Protein AF-G4LUT8-F1 (afdb_monomer)

InterPro domains:
  IPR039250 CREBL2/REPTOR-BP [PTHR21051] (26-82)

Foldseek 3Di:
DDDDDDDDDDDDDPDDDPPVPPPPVVVVVVVVVVVVVVVVVVVVVVVVVVVVVVVVVVVVVVLVVLVVVQVVCVVVVHHDPVSCVVNVNDD

Sequence (91 aa):
MKRPISDNHIVFDNHLIVDTTAPTNSRSSESAKDCRKRKALRIQYLAESVRLRELTVIKMKRDIDKLLELCQYIDQGDVPVSLLEKCGISV

pLDDT: mean 82.17, std 20.18, range [42.56, 98.75]

Organism: Schistosoma mansoni (NCBI:txid6183)

Mean predicted aligned error: 15.53 Å

Secondary structure (DSSP, 8-state):
-------------------TTSHHHHHHHHHHHHHHHHHHHHHHHHHHHHHHHHHHHHHHHHHHHHHHHHHHHHHTT---HHHHHHTT---

Radius of gyration: 33.31 Å; Cα contacts (8 Å, |Δi|>4): 18; chains: 1; bounding box: 79×46×73 Å

Solvent-accessible surface area (backbone atoms only — not comparable to full-atom values): 5732 Å² total; per-residue (Å²): 141,86,88,85,86,83,89,77,84,84,78,88,76,85,71,91,72,88,66,88,85,68,65,64,62,61,55,53,50,49,53,51,49,49,52,51,51,51,52,51,52,52,52,52,51,52,52,53,55,49,51,55,49,52,53,49,52,54,51,51,49,55,54,49,54,52,50,54,53,50,48,57,37,46,77,71,75,41,81,62,62,73,57,35,53,73,72,69,46,84,127

Structure (mmCIF, N/CA/C/O backbone):
data_AF-G4LUT8-F1
#
_entry.id   AF-G4LUT8-F1
#
loop_
_atom_site.group_PDB
_atom_site.id
_atom_site.type_symbol
_atom_site.label_atom_id
_atom_site.label_alt_id
_atom_site.label_comp_id
_atom_site.label_asym_id
_atom_site.label_entity_id
_atom_site.label_seq_id
_atom_site.pdbx_PDB_ins_code
_atom_site.Cartn_x
_atom_site.Cartn_y
_atom_site.Cartn_z
_atom_site.occupancy
_atom_site.B_iso_or_equiv
_atom_site.auth_seq_id
_atom_site.auth_comp_id
_atom_site.auth_asym_id
_atom_site.auth_atom_id
_atom_site.pdbx_PDB_model_num
ATOM 1 N N . MET A 1 1 ? 48.777 39.232 -18.159 1.00 57.53 1 MET A N 1
ATOM 2 C CA . MET A 1 1 ? 48.281 40.244 -19.120 1.00 57.53 1 MET A CA 1
ATOM 3 C C . MET A 1 1 ? 47.262 39.576 -20.040 1.00 57.53 1 MET A C 1
ATOM 5 O O . MET A 1 1 ? 47.509 38.454 -20.457 1.00 57.53 1 MET A O 1
ATOM 9 N N . LYS A 1 2 ? 46.087 40.188 -20.247 1.00 47.94 2 LYS A N 1
ATOM 10 C CA . LYS A 1 2 ? 44.908 39.624 -20.939 1.00 47.94 2 LYS A CA 1
ATOM 11 C C . LYS A 1 2 ? 44.634 40.389 -22.251 1.00 47.94 2 L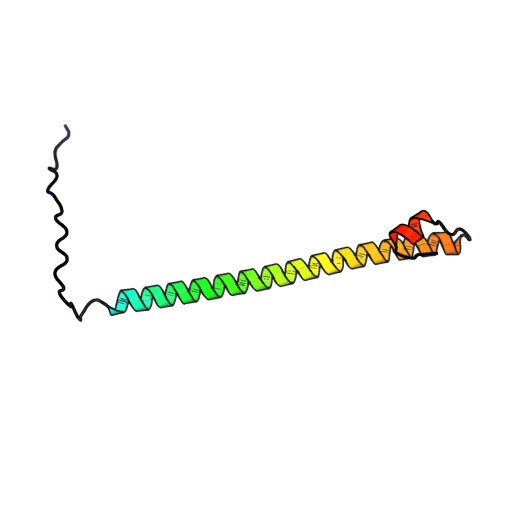YS A C 1
ATOM 13 O O . LYS A 1 2 ? 44.643 41.616 -22.196 1.00 47.94 2 LYS A O 1
ATOM 18 N N . ARG A 1 3 ? 44.196 39.632 -23.281 1.00 51.91 3 ARG A N 1
ATOM 19 C CA . ARG A 1 3 ? 43.343 39.959 -24.467 1.00 51.91 3 ARG A CA 1
ATOM 20 C C . ARG A 1 3 ? 44.019 40.440 -25.771 1.00 51.91 3 ARG A C 1
ATOM 22 O O . ARG A 1 3 ? 45.105 40.996 -25.665 1.00 51.91 3 ARG A O 1
ATOM 29 N N . PRO A 1 4 ? 43.369 40.296 -26.962 1.00 48.78 4 PRO A N 1
ATOM 30 C CA . PRO A 1 4 ? 41.965 39.884 -27.231 1.00 48.78 4 PRO A CA 1
ATOM 31 C C . PRO A 1 4 ? 41.755 38.804 -28.331 1.00 48.78 4 PRO A C 1
ATOM 33 O O . PRO A 1 4 ? 42.583 38.637 -29.216 1.00 48.78 4 PRO A O 1
ATOM 36 N N . ILE A 1 5 ? 40.604 38.114 -28.310 1.00 52.19 5 ILE A N 1
ATOM 37 C CA . ILE A 1 5 ? 40.052 37.385 -29.472 1.00 52.19 5 ILE A CA 1
ATOM 38 C C . ILE A 1 5 ? 38.947 38.277 -30.046 1.00 52.19 5 ILE A C 1
ATOM 40 O O . ILE A 1 5 ? 38.043 38.667 -29.311 1.00 52.19 5 ILE A O 1
ATOM 44 N N . SER A 1 6 ? 39.089 38.661 -31.313 1.00 58.75 6 SER A N 1
ATOM 45 C CA . SER A 1 6 ? 38.164 39.503 -32.072 1.00 58.75 6 SER A CA 1
ATOM 46 C C . SER A 1 6 ? 36.941 38.715 -32.544 1.00 58.75 6 SER A C 1
ATOM 48 O O . SER A 1 6 ? 37.087 37.637 -33.121 1.00 58.75 6 SER A O 1
ATOM 50 N N . ASP A 1 7 ? 35.761 39.294 -32.334 1.00 45.25 7 ASP A N 1
ATOM 51 C CA . ASP A 1 7 ? 34.469 38.824 -32.829 1.00 45.25 7 ASP A CA 1
ATOM 52 C C . ASP A 1 7 ? 34.391 38.934 -34.361 1.00 45.25 7 ASP A C 1
ATOM 54 O O . ASP A 1 7 ? 34.318 40.035 -34.905 1.00 45.25 7 ASP A O 1
ATOM 58 N N . ASN A 1 8 ? 34.366 37.796 -35.062 1.00 55.97 8 ASN A N 1
ATOM 59 C CA . ASN A 1 8 ? 33.977 37.736 -36.470 1.00 55.97 8 ASN A CA 1
ATOM 60 C C . ASN A 1 8 ? 32.564 37.150 -36.586 1.00 55.97 8 ASN A C 1
ATOM 62 O O . ASN A 1 8 ? 32.325 35.969 -36.342 1.00 55.97 8 ASN A O 1
ATOM 66 N N . HIS A 1 9 ? 31.652 38.050 -36.947 1.00 49.25 9 HIS A N 1
ATOM 67 C CA . HIS A 1 9 ? 30.302 37.883 -37.481 1.00 49.25 9 HIS A CA 1
ATOM 68 C C . HIS A 1 9 ? 30.010 36.498 -38.105 1.00 49.25 9 HIS A C 1
ATOM 70 O O . HIS A 1 9 ? 30.550 36.160 -39.158 1.00 49.25 9 HIS A O 1
ATOM 76 N N . ILE A 1 10 ? 29.088 35.728 -37.514 1.00 48.31 10 ILE A N 1
ATOM 77 C CA . ILE A 1 10 ? 28.477 34.565 -38.177 1.00 48.31 10 ILE A CA 1
ATOM 78 C C . ILE A 1 10 ? 27.263 35.063 -38.966 1.00 48.31 10 ILE A C 1
ATOM 80 O O . ILE A 1 10 ? 26.205 35.342 -38.402 1.00 48.31 10 ILE A O 1
ATOM 84 N N . VAL A 1 11 ? 27.438 35.194 -40.279 1.00 48.03 11 VAL A N 1
ATOM 85 C CA . VAL A 1 11 ? 26.348 35.318 -41.252 1.00 48.03 11 VAL A CA 1
ATOM 86 C C . VAL A 1 11 ? 25.804 33.907 -41.500 1.00 48.03 11 VAL A C 1
ATOM 88 O O . VAL A 1 11 ? 26.521 33.047 -42.004 1.00 48.03 11 VAL A O 1
ATOM 91 N N . PHE A 1 12 ? 24.559 33.648 -41.096 1.00 44.62 12 PHE A N 1
ATOM 92 C CA . PHE A 1 12 ? 23.847 32.407 -41.408 1.00 44.62 12 PHE A CA 1
ATOM 93 C C . PHE A 1 12 ? 23.222 32.515 -42.805 1.00 44.62 12 PHE A C 1
ATOM 95 O O . PHE A 1 12 ? 22.078 32.939 -42.935 1.00 44.62 12 PHE A O 1
ATOM 102 N N . ASP A 1 13 ? 23.956 32.086 -43.830 1.00 43.47 13 ASP A N 1
ATOM 103 C CA . ASP A 1 13 ? 23.377 31.685 -45.115 1.00 43.47 13 ASP A CA 1
ATOM 104 C C . ASP A 1 13 ? 23.408 30.154 -45.200 1.00 43.47 13 ASP A C 1
ATOM 106 O O . ASP A 1 13 ? 24.379 29.541 -45.643 1.00 43.47 13 ASP A O 1
ATOM 110 N N . ASN A 1 14 ? 22.331 29.513 -44.737 1.00 54.56 14 ASN A N 1
ATOM 111 C CA . ASN A 1 14 ? 22.096 28.086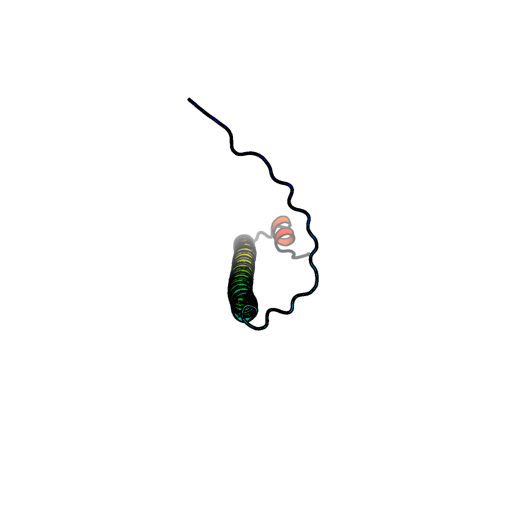 -44.965 1.00 54.56 14 ASN A CA 1
ATOM 112 C C . ASN A 1 14 ? 21.589 27.895 -46.401 1.00 54.56 14 ASN A C 1
ATOM 114 O O . ASN A 1 14 ? 20.397 27.704 -46.650 1.00 54.56 14 ASN A O 1
ATOM 118 N N . HIS A 1 15 ? 22.517 27.949 -47.354 1.00 51.91 15 HIS A N 1
ATOM 119 C CA . HIS A 1 15 ? 22.311 27.374 -48.673 1.00 51.91 15 HIS A CA 1
ATOM 120 C C . HIS A 1 15 ? 22.283 25.846 -48.545 1.00 51.91 15 HIS A C 1
ATOM 122 O O . HIS A 1 15 ? 23.174 25.240 -47.953 1.00 51.91 15 HIS A O 1
ATOM 128 N N . LEU A 1 16 ? 21.217 25.239 -49.069 1.00 44.69 16 LEU A N 1
ATOM 129 C CA . LEU A 1 16 ? 20.983 23.801 -49.115 1.00 44.69 16 LEU A CA 1
ATOM 130 C C . LEU A 1 16 ? 22.179 23.059 -49.735 1.00 44.69 16 LEU A C 1
ATOM 132 O O . LEU A 1 16 ? 22.279 22.949 -50.955 1.00 44.69 16 LEU A O 1
ATOM 136 N N . ILE A 1 17 ? 23.044 22.490 -48.898 1.00 47.16 17 ILE A N 1
ATOM 137 C CA . ILE A 1 17 ? 23.990 21.447 -49.297 1.00 47.16 17 ILE A CA 1
ATOM 138 C C . ILE A 1 17 ? 23.543 20.161 -48.606 1.00 47.16 17 ILE A C 1
ATOM 140 O O . ILE A 1 17 ? 23.656 19.982 -47.394 1.00 47.16 17 ILE A O 1
ATOM 144 N N . VAL A 1 18 ? 22.943 19.286 -49.410 1.00 44.88 18 VAL A N 1
ATOM 145 C CA . VAL A 1 18 ? 22.573 17.913 -49.065 1.00 44.88 18 VAL A CA 1
ATOM 146 C C . VAL A 1 18 ? 23.863 17.098 -48.914 1.00 44.88 18 VAL A C 1
ATOM 148 O O . VAL A 1 18 ? 24.311 16.427 -49.840 1.00 44.88 18 VAL A O 1
ATOM 151 N N . ASP A 1 19 ? 24.477 17.157 -47.732 1.00 42.56 1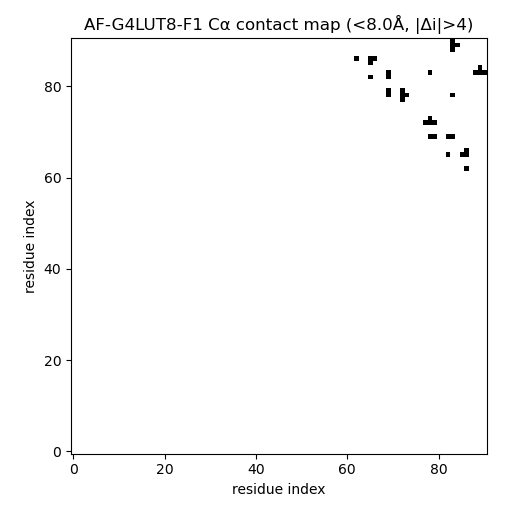9 ASP A N 1
ATOM 152 C CA . ASP A 1 19 ? 25.569 16.254 -47.360 1.00 42.56 19 ASP A CA 1
ATOM 153 C C . ASP A 1 19 ? 24.994 14.896 -46.945 1.00 42.56 19 ASP A C 1
ATOM 155 O O . ASP A 1 19 ? 24.523 14.664 -45.828 1.00 42.56 19 ASP A O 1
ATOM 159 N N . THR A 1 20 ? 25.028 13.965 -47.894 1.00 51.56 20 THR A N 1
ATOM 160 C CA . THR A 1 20 ? 24.460 12.612 -47.793 1.00 51.56 20 THR A CA 1
ATOM 161 C C . THR A 1 20 ? 25.271 11.679 -46.864 1.00 51.56 20 THR A C 1
ATOM 163 O O . THR A 1 20 ? 24.945 10.506 -46.720 1.00 51.56 20 THR A O 1
ATOM 166 N N . THR A 1 21 ? 26.292 12.165 -46.150 1.00 52.22 21 THR A N 1
ATOM 167 C CA . THR A 1 21 ? 27.216 11.321 -45.358 1.00 52.22 21 THR A CA 1
ATOM 168 C C . THR A 1 21 ? 27.181 11.541 -43.837 1.00 52.22 21 THR A C 1
ATOM 170 O O . THR A 1 21 ? 27.812 10.780 -43.107 1.00 52.22 21 THR A O 1
ATOM 173 N N . ALA A 1 22 ? 26.376 12.483 -43.323 1.00 51.19 22 ALA A N 1
ATOM 174 C CA . ALA A 1 22 ? 26.187 12.737 -41.883 1.00 51.19 22 ALA A CA 1
ATOM 175 C C . ALA A 1 22 ? 24.760 12.555 -41.262 1.00 51.19 22 ALA A C 1
ATOM 177 O O . ALA A 1 22 ? 24.619 12.795 -40.058 1.00 51.19 22 ALA A O 1
ATOM 178 N N . PRO A 1 23 ? 23.683 12.102 -41.953 1.00 55.12 23 PRO A N 1
ATOM 179 C CA . PRO A 1 23 ? 22.323 12.112 -41.381 1.00 55.12 23 PRO A CA 1
ATOM 180 C C . PRO A 1 23 ? 21.952 10.873 -40.537 1.00 55.12 23 PRO A C 1
ATOM 182 O O . PRO A 1 23 ? 20.859 10.807 -39.970 1.00 55.12 23 PRO A O 1
ATOM 185 N N . THR A 1 24 ? 22.818 9.862 -40.449 1.00 58.47 24 THR A N 1
ATOM 186 C CA . THR A 1 24 ? 22.495 8.585 -39.781 1.00 58.47 24 THR A CA 1
ATOM 187 C C . THR A 1 24 ? 22.632 8.661 -38.260 1.00 58.47 24 THR A C 1
ATOM 189 O O . THR A 1 24 ? 21.832 8.057 -37.535 1.00 58.47 24 THR A O 1
ATOM 192 N N . ASN A 1 25 ? 23.600 9.441 -37.765 1.00 65.38 25 ASN A N 1
ATOM 193 C CA . ASN A 1 25 ? 23.867 9.557 -36.332 1.00 65.38 25 ASN A CA 1
ATOM 194 C C . ASN A 1 25 ? 22.757 10.343 -35.611 1.00 65.38 25 ASN A C 1
ATOM 196 O O . ASN A 1 25 ? 22.309 9.940 -34.540 1.00 65.38 25 ASN A O 1
ATOM 200 N N . SER A 1 26 ? 22.226 11.411 -36.220 1.00 76.69 26 SER A N 1
ATOM 201 C CA . SER A 1 26 ? 21.140 12.206 -35.625 1.00 76.69 26 SER A CA 1
ATOM 202 C C . SER A 1 26 ? 19.837 11.409 -35.493 1.00 76.69 26 SER A C 1
ATOM 204 O O . SER A 1 26 ? 19.237 11.402 -34.419 1.00 76.69 26 SER A O 1
ATOM 206 N N . ARG A 1 27 ? 19.435 10.662 -36.533 1.00 77.12 27 ARG A N 1
ATOM 207 C CA . ARG A 1 27 ? 18.237 9.801 -36.497 1.00 77.12 27 ARG A CA 1
ATOM 208 C C . ARG A 1 27 ? 18.371 8.641 -35.509 1.00 77.12 27 ARG A C 1
ATOM 210 O O . ARG A 1 27 ? 17.426 8.358 -34.773 1.00 77.12 27 ARG A O 1
ATOM 217 N N . SER A 1 28 ? 19.536 7.992 -35.462 1.00 82.56 28 SER A N 1
ATOM 218 C CA . SER A 1 28 ? 19.806 6.906 -34.507 1.00 82.56 28 SER A CA 1
ATOM 219 C C . SER A 1 28 ? 19.816 7.418 -33.065 1.00 82.56 28 SER A C 1
ATOM 221 O O . SER A 1 28 ? 19.206 6.808 -32.186 1.00 82.56 28 SER A O 1
ATOM 223 N N . SER A 1 29 ? 20.441 8.575 -32.831 1.00 89.00 29 SER A N 1
ATOM 224 C CA . SER A 1 29 ? 20.448 9.257 -31.534 1.00 89.00 29 SER A CA 1
ATOM 225 C C . SER A 1 29 ? 19.033 9.617 -31.081 1.00 89.00 29 SER A C 1
ATOM 227 O O . SER A 1 29 ? 18.651 9.303 -29.952 1.00 89.00 29 SER A O 1
ATOM 229 N N . GLU A 1 30 ? 18.217 10.195 -31.964 1.00 91.00 30 GLU A N 1
ATOM 230 C CA . GLU A 1 30 ? 16.843 10.572 -31.626 1.00 91.00 30 GLU A CA 1
ATOM 231 C C . GLU A 1 30 ? 15.963 9.345 -31.351 1.00 91.00 30 GLU A C 1
ATOM 233 O O . GLU A 1 30 ? 15.248 9.311 -30.352 1.00 91.00 30 GLU A O 1
ATOM 238 N N . SER A 1 31 ? 16.114 8.277 -32.140 1.00 93.06 31 SER A N 1
ATOM 239 C CA . SER A 1 31 ? 15.436 6.993 -31.898 1.00 93.06 31 SER A CA 1
ATOM 240 C C . SER A 1 31 ? 15.828 6.380 -30.546 1.00 93.06 31 SER A C 1
ATOM 242 O O . SER A 1 31 ? 14.983 5.838 -29.826 1.00 93.06 31 SER A O 1
ATOM 244 N N . ALA A 1 32 ? 17.103 6.492 -30.156 1.00 93.88 32 ALA A N 1
ATOM 245 C CA . ALA A 1 32 ? 17.583 6.032 -28.857 1.00 93.88 32 ALA A CA 1
ATOM 246 C C . ALA A 1 32 ? 17.023 6.874 -27.697 1.00 93.88 32 ALA A C 1
ATOM 248 O O . ALA A 1 32 ? 16.622 6.310 -26.673 1.00 93.88 32 ALA A O 1
ATOM 249 N N . LYS A 1 33 ? 16.955 8.205 -27.840 1.00 95.81 33 LYS A N 1
ATOM 250 C CA . LYS A 1 33 ? 16.320 9.092 -26.847 1.00 95.81 33 LYS A CA 1
ATOM 251 C C . LYS A 1 33 ? 14.835 8.787 -26.692 1.00 95.81 33 LYS A C 1
ATOM 253 O O . LYS A 1 33 ? 14.356 8.650 -25.569 1.00 95.81 33 LYS A O 1
ATOM 258 N N . ASP A 1 34 ? 14.128 8.633 -27.801 1.00 96.25 34 ASP A N 1
ATOM 259 C CA . ASP A 1 34 ? 12.703 8.320 -27.839 1.00 96.25 34 ASP A CA 1
ATOM 260 C C . ASP A 1 34 ? 12.406 6.946 -27.203 1.00 96.25 34 ASP A C 1
ATOM 262 O O . ASP A 1 34 ? 11.509 6.814 -26.367 1.00 96.25 34 ASP A O 1
ATOM 266 N N . CYS A 1 35 ? 13.253 5.941 -27.457 1.00 97.00 35 CYS A N 1
ATOM 267 C CA . CYS A 1 35 ? 13.210 4.657 -26.749 1.00 97.00 35 CYS A CA 1
ATOM 268 C C . CYS A 1 35 ? 13.350 4.821 -25.223 1.00 97.00 35 CYS A C 1
ATOM 270 O O . CYS A 1 35 ? 12.544 4.282 -24.455 1.00 97.00 35 CYS A O 1
ATOM 272 N N . ARG A 1 36 ? 14.329 5.612 -24.764 1.00 97.56 36 ARG A N 1
ATOM 273 C CA . ARG A 1 36 ? 14.526 5.899 -23.331 1.00 97.56 36 ARG A CA 1
ATOM 274 C C . ARG A 1 36 ? 13.331 6.644 -22.734 1.00 97.56 36 ARG A C 1
ATOM 276 O O . ARG A 1 36 ? 12.869 6.268 -21.658 1.00 97.56 36 ARG A O 1
ATOM 283 N N . LYS A 1 37 ? 12.797 7.644 -23.442 1.00 97.69 37 LYS A N 1
ATOM 284 C CA . LYS A 1 37 ? 11.618 8.420 -23.032 1.00 97.69 37 LYS A CA 1
ATOM 285 C C . LYS A 1 37 ? 10.392 7.522 -22.871 1.00 97.69 37 LYS A C 1
ATOM 287 O O . LYS A 1 37 ? 9.729 7.588 -21.839 1.00 97.69 37 LYS A O 1
ATOM 292 N N . ARG A 1 38 ? 10.136 6.619 -23.825 1.00 98.00 38 ARG A N 1
ATOM 293 C CA . ARG A 1 38 ? 9.066 5.612 -23.715 1.00 98.00 38 ARG A CA 1
ATOM 294 C C . ARG A 1 38 ? 9.241 4.704 -22.504 1.00 98.00 38 ARG A C 1
ATOM 296 O O . ARG A 1 38 ? 8.278 4.463 -21.780 1.00 98.00 38 ARG A O 1
ATOM 303 N N . LYS A 1 39 ? 10.461 4.210 -22.264 1.00 98.25 39 LYS A N 1
ATOM 304 C CA . LYS A 1 39 ? 10.753 3.370 -21.093 1.00 98.25 39 LYS A CA 1
ATOM 305 C C . LYS A 1 39 ? 10.482 4.126 -19.788 1.00 98.25 39 LYS A C 1
ATOM 307 O O . LYS A 1 39 ? 9.850 3.563 -18.899 1.00 98.25 39 LYS A O 1
ATOM 312 N N . ALA A 1 40 ? 10.904 5.388 -19.694 1.00 98.12 40 ALA A N 1
ATOM 313 C CA . ALA A 1 40 ? 10.658 6.234 -18.528 1.00 98.12 40 ALA A CA 1
ATOM 314 C C . ALA A 1 40 ? 9.156 6.472 -18.295 1.00 98.12 40 ALA A C 1
ATOM 316 O O . ALA A 1 40 ? 8.673 6.233 -17.191 1.00 98.12 40 ALA A O 1
ATOM 317 N N . LEU A 1 41 ? 8.404 6.835 -19.341 1.00 98.25 41 LEU A N 1
ATOM 318 C CA . LEU A 1 41 ? 6.949 7.019 -19.261 1.00 98.25 41 LEU A CA 1
ATOM 319 C C . LEU A 1 41 ? 6.227 5.738 -18.827 1.00 98.25 41 LEU A C 1
ATOM 321 O O . LEU A 1 41 ? 5.330 5.785 -17.989 1.00 98.25 41 LEU A O 1
ATOM 325 N N . ARG A 1 42 ? 6.645 4.576 -19.345 1.00 98.50 42 ARG A N 1
ATOM 326 C CA . ARG A 1 42 ? 6.080 3.282 -18.941 1.00 98.50 42 ARG A CA 1
ATOM 327 C C . ARG A 1 42 ? 6.321 2.995 -17.461 1.00 98.50 42 ARG A C 1
ATOM 329 O O . ARG A 1 42 ? 5.406 2.546 -16.778 1.00 98.50 42 ARG A O 1
ATOM 336 N N . ILE A 1 43 ? 7.535 3.242 -16.970 1.00 98.50 43 ILE A N 1
ATOM 337 C CA . ILE A 1 43 ? 7.873 3.063 -15.551 1.00 98.50 43 ILE A CA 1
ATOM 338 C C . ILE A 1 43 ? 7.040 4.014 -14.685 1.00 98.50 43 ILE A C 1
ATOM 340 O O . ILE A 1 43 ? 6.458 3.570 -13.701 1.00 98.50 43 ILE A O 1
ATOM 344 N N . GLN A 1 44 ? 6.922 5.284 -15.081 1.00 98.50 44 GLN A N 1
ATOM 345 C CA . GLN A 1 44 ? 6.117 6.278 -14.370 1.00 98.50 44 GLN A CA 1
ATOM 346 C C . GLN A 1 44 ? 4.639 5.870 -14.290 1.00 98.50 44 GLN A C 1
ATOM 348 O O . GLN A 1 44 ? 4.048 5.930 -13.216 1.00 98.50 44 GLN A O 1
ATOM 353 N N . TYR A 1 45 ? 4.055 5.405 -15.397 1.00 98.62 45 TYR A N 1
ATOM 354 C CA . TYR A 1 45 ? 2.674 4.921 -15.423 1.00 98.62 45 TYR A CA 1
ATOM 355 C C . TYR A 1 45 ? 2.462 3.723 -14.489 1.00 98.62 45 TYR A C 1
ATOM 357 O O . TYR A 1 45 ? 1.488 3.684 -13.739 1.00 98.62 45 TYR A O 1
ATOM 365 N N . LEU A 1 46 ? 3.380 2.750 -14.506 1.00 98.62 46 LEU A N 1
ATOM 366 C CA . LEU A 1 46 ? 3.303 1.592 -13.614 1.00 98.62 46 LEU A CA 1
ATOM 367 C C . LEU A 1 46 ? 3.422 2.005 -12.143 1.00 98.62 46 LEU A C 1
ATOM 369 O O . LEU A 1 46 ? 2.641 1.523 -11.326 1.00 98.62 46 LEU A O 1
ATOM 373 N N . ALA A 1 47 ? 4.337 2.921 -11.817 1.00 98.50 47 ALA A N 1
ATOM 374 C CA . ALA A 1 47 ? 4.497 3.447 -10.463 1.00 98.50 47 ALA A CA 1
ATOM 375 C C . ALA A 1 47 ? 3.223 4.154 -9.975 1.00 98.50 47 ALA A C 1
ATOM 377 O O . ALA A 1 47 ? 2.745 3.872 -8.878 1.00 98.50 47 ALA A O 1
ATOM 378 N N . GLU A 1 48 ? 2.620 5.000 -10.812 1.00 98.56 48 GLU A N 1
ATOM 379 C CA . GLU A 1 48 ? 1.358 5.670 -10.486 1.00 98.56 48 GLU A CA 1
ATOM 380 C C . GLU A 1 48 ? 0.209 4.667 -10.310 1.00 98.56 48 GLU A C 1
ATOM 382 O O . GLU A 1 48 ? -0.580 4.760 -9.372 1.00 98.56 48 GLU A O 1
ATOM 387 N N . SER A 1 49 ? 0.148 3.647 -11.168 1.00 98.44 49 SER A N 1
ATOM 388 C CA . SER A 1 49 ? -0.849 2.582 -11.075 1.00 98.44 49 SER A CA 1
ATOM 389 C C . SER A 1 49 ? -0.723 1.776 -9.774 1.00 98.44 49 SER A C 1
ATOM 391 O O . SER A 1 49 ? -1.736 1.407 -9.180 1.00 98.44 49 SER A O 1
ATOM 393 N N . VAL A 1 50 ? 0.500 1.494 -9.314 1.00 98.69 50 VAL A N 1
ATOM 394 C CA . VAL A 1 50 ? 0.745 0.844 -8.015 1.00 98.69 50 VAL A CA 1
ATOM 395 C C . VAL A 1 50 ? 0.321 1.767 -6.872 1.00 98.69 50 VAL A C 1
ATOM 397 O O . VAL A 1 50 ? -0.492 1.358 -6.045 1.00 98.69 50 VAL A O 1
ATOM 400 N N .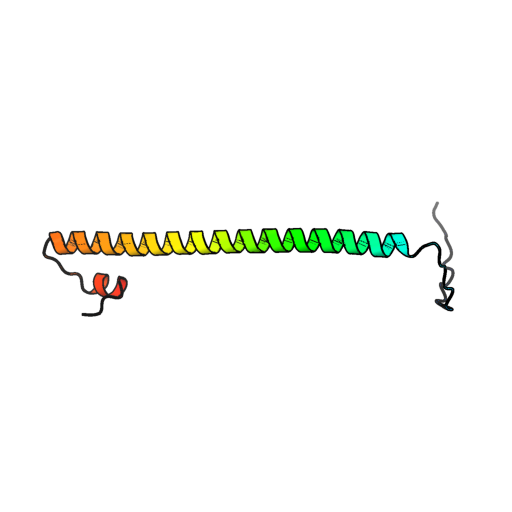 ARG A 1 51 ? 0.750 3.034 -6.893 1.00 98.56 51 ARG A N 1
ATOM 401 C CA . ARG A 1 51 ? 0.400 4.046 -5.884 1.00 98.56 51 ARG A CA 1
ATOM 402 C C . ARG A 1 51 ? -1.114 4.194 -5.699 1.00 98.56 51 ARG A C 1
ATOM 404 O O . ARG A 1 51 ? -1.608 4.238 -4.575 1.00 98.56 51 ARG A O 1
ATOM 411 N N . LEU A 1 52 ? -1.877 4.250 -6.794 1.00 98.69 52 LEU A N 1
ATOM 412 C CA . LEU A 1 52 ? -3.342 4.354 -6.742 1.00 98.69 52 LEU A CA 1
ATOM 413 C C . LEU A 1 52 ? -3.997 3.114 -6.120 1.00 98.69 52 LEU A C 1
ATOM 415 O O . LEU A 1 52 ? -4.959 3.243 -5.356 1.00 98.69 52 LEU A O 1
ATOM 419 N N . ARG A 1 53 ? -3.472 1.915 -6.404 1.00 98.69 53 ARG A N 1
ATOM 420 C CA . ARG A 1 53 ? -3.952 0.677 -5.769 1.00 98.69 53 ARG A CA 1
ATOM 421 C C . ARG A 1 53 ? -3.660 0.675 -4.274 1.00 98.69 53 ARG A C 1
ATOM 423 O O . ARG A 1 53 ? -4.560 0.377 -3.498 1.00 98.69 53 ARG A O 1
ATOM 430 N N . GLU A 1 54 ? -2.456 1.062 -3.866 1.00 98.75 54 GLU A N 1
ATOM 431 C CA . GLU A 1 54 ? -2.081 1.162 -2.450 1.00 98.75 54 GLU A CA 1
ATOM 432 C C . GLU A 1 54 ? -2.990 2.136 -1.692 1.00 98.75 54 GLU A C 1
ATOM 434 O O . GLU A 1 54 ? -3.524 1.794 -0.637 1.00 98.75 54 GLU A O 1
ATOM 439 N N . LEU A 1 55 ? -3.256 3.317 -2.260 1.00 98.62 55 LEU A N 1
ATOM 440 C CA . LEU A 1 55 ? -4.201 4.274 -1.676 1.00 98.62 55 LEU A CA 1
ATOM 441 C C . LEU A 1 55 ? -5.621 3.708 -1.561 1.00 98.62 55 LEU A C 1
ATOM 443 O O . LEU A 1 55 ? -6.295 3.947 -0.557 1.00 98.62 55 LEU A O 1
ATOM 447 N N . THR A 1 56 ? -6.063 2.946 -2.562 1.00 98.50 56 THR A N 1
ATOM 448 C CA . THR A 1 56 ? -7.371 2.277 -2.542 1.00 98.50 56 THR A CA 1
ATOM 449 C C . THR A 1 56 ? -7.434 1.246 -1.416 1.00 98.50 56 THR A C 1
ATOM 451 O O . THR A 1 56 ? -8.385 1.260 -0.638 1.00 98.50 56 THR A O 1
ATOM 454 N N . VAL A 1 57 ? -6.398 0.417 -1.259 1.00 98.56 57 VAL A N 1
ATOM 455 C CA . VAL A 1 57 ? -6.297 -0.568 -0.169 1.00 98.56 57 VAL A CA 1
ATOM 456 C C . VAL A 1 57 ? -6.311 0.120 1.195 1.00 98.56 57 VAL A C 1
ATOM 458 O O . VAL A 1 57 ? -7.052 -0.297 2.083 1.00 98.56 57 VAL A O 1
ATOM 461 N N . ILE A 1 58 ? -5.555 1.208 1.362 1.00 98.50 58 ILE A N 1
ATOM 462 C CA . ILE A 1 58 ? -5.541 1.986 2.609 1.00 98.50 58 ILE A CA 1
ATOM 463 C C . ILE A 1 58 ? -6.932 2.555 2.913 1.00 98.50 58 ILE A C 1
ATOM 465 O O . ILE A 1 58 ? -7.381 2.492 4.058 1.00 98.50 58 ILE A O 1
ATOM 469 N N . LYS A 1 59 ? -7.636 3.096 1.909 1.00 97.62 59 LYS A N 1
ATOM 470 C CA . LYS A 1 59 ? -9.012 3.585 2.077 1.00 97.62 59 LYS A CA 1
ATOM 471 C C . LYS A 1 59 ? -9.947 2.455 2.508 1.00 97.62 59 LYS A C 1
ATOM 473 O O . LYS A 1 59 ? -10.653 2.615 3.496 1.00 97.62 59 LYS A O 1
ATOM 478 N N . MET A 1 60 ? -9.914 1.320 1.810 1.00 97.81 60 MET A N 1
ATOM 479 C CA . MET A 1 60 ? -10.745 0.158 2.136 1.00 97.81 60 MET A CA 1
ATOM 480 C C . MET A 1 60 ? -10.473 -0.350 3.550 1.00 97.81 60 MET A C 1
ATOM 482 O O . MET A 1 60 ? -11.414 -0.633 4.281 1.00 97.81 60 MET A O 1
ATOM 486 N N . LYS A 1 61 ? -9.203 -0.404 3.968 1.00 98.19 61 LYS A N 1
ATOM 487 C CA . LYS A 1 61 ? -8.842 -0.780 5.335 1.00 98.19 61 LYS A CA 1
ATOM 488 C C . LYS A 1 61 ? -9.471 0.160 6.365 1.00 98.19 61 LYS A C 1
ATOM 490 O O . LYS A 1 61 ? -10.076 -0.324 7.310 1.00 98.19 61 LYS A O 1
ATOM 495 N N . ARG A 1 62 ? -9.386 1.479 6.162 1.00 96.94 62 ARG A N 1
ATOM 496 C CA . ARG A 1 62 ? -10.035 2.454 7.058 1.00 96.94 62 ARG A CA 1
ATOM 497 C C . ARG A 1 62 ? -11.550 2.283 7.096 1.00 96.94 62 ARG A C 1
ATOM 499 O O . ARG A 1 62 ? -12.148 2.466 8.146 1.00 96.94 62 ARG A O 1
ATOM 506 N N . ASP A 1 63 ? -12.167 1.974 5.959 1.00 95.94 63 ASP A N 1
ATOM 507 C CA . ASP A 1 63 ? -13.611 1.753 5.887 1.00 95.94 63 ASP A CA 1
ATOM 508 C C . ASP A 1 63 ? -14.011 0.461 6.631 1.00 95.94 63 ASP A C 1
ATOM 510 O O . ASP A 1 63 ? -14.991 0.470 7.369 1.00 95.94 63 ASP A O 1
ATOM 514 N N . ILE A 1 64 ? -13.204 -0.606 6.548 1.00 96.94 64 ILE A N 1
ATOM 515 C CA . ILE A 1 64 ? -13.375 -1.824 7.361 1.00 96.94 64 ILE A CA 1
ATOM 516 C C . ILE A 1 64 ? -13.183 -1.527 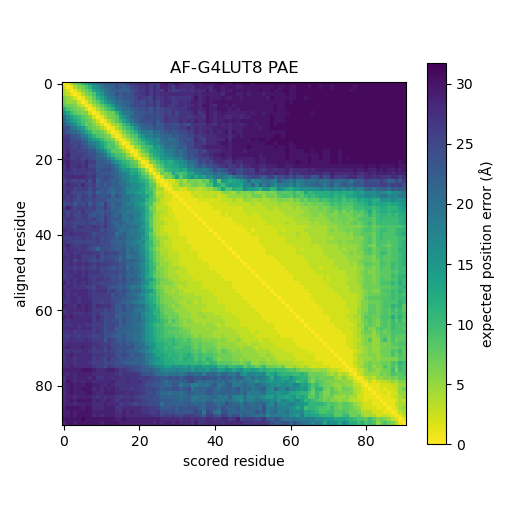8.851 1.00 96.94 64 ILE A C 1
ATOM 518 O O . ILE A 1 64 ? -13.994 -1.970 9.657 1.00 96.94 64 ILE A O 1
ATOM 522 N N . ASP A 1 65 ? -12.148 -0.771 9.227 1.00 96.81 65 ASP A N 1
ATOM 523 C CA . ASP A 1 65 ? -11.867 -0.451 10.631 1.00 96.81 65 ASP A CA 1
ATOM 524 C C . ASP A 1 65 ? -13.064 0.300 11.277 1.00 96.81 65 ASP A C 1
ATOM 526 O O . ASP A 1 65 ? -13.442 -0.020 12.402 1.00 96.81 65 ASP A O 1
ATOM 530 N N . LYS A 1 66 ? -13.742 1.205 10.545 1.00 93.75 66 LYS A N 1
ATOM 531 C CA . LYS A 1 66 ? -14.992 1.862 11.001 1.00 93.75 66 LYS A CA 1
ATOM 532 C C . LYS A 1 66 ? -16.156 0.883 11.178 1.00 93.75 66 LYS A C 1
ATOM 534 O O . LYS A 1 66 ? -16.935 1.019 12.114 1.00 93.75 66 LYS A O 1
ATOM 539 N N . LEU A 1 67 ? -16.304 -0.082 10.266 1.00 95.00 67 LEU A N 1
ATOM 540 C CA . LEU A 1 67 ? -17.355 -1.099 10.368 1.00 95.00 67 LEU A CA 1
ATOM 541 C C . LEU A 1 67 ? -17.110 -2.027 11.560 1.00 95.00 67 LEU A C 1
ATOM 543 O O . LEU A 1 67 ? -18.055 -2.385 12.252 1.00 95.00 67 LEU A O 1
ATOM 547 N N . LEU A 1 68 ? -15.851 -2.382 11.830 1.00 96.06 68 LEU A N 1
ATOM 548 C CA . LEU A 1 68 ? -15.483 -3.156 13.016 1.00 96.06 68 LEU A CA 1
ATOM 549 C C . LEU A 1 68 ? -15.788 -2.388 14.305 1.00 96.06 68 LEU A C 1
ATOM 551 O O . LEU A 1 68 ? -16.330 -2.976 15.237 1.00 96.06 68 LEU A O 1
ATOM 555 N N . GLU A 1 69 ? -15.487 -1.088 14.345 1.00 94.50 69 GLU A N 1
ATOM 556 C CA . GLU A 1 69 ? -15.881 -0.207 15.451 1.00 94.50 69 GLU A CA 1
ATOM 557 C C . GLU A 1 69 ? -17.409 -0.204 15.628 1.00 94.50 69 GLU A C 1
ATOM 559 O O . GLU A 1 69 ? -17.900 -0.399 16.736 1.00 94.50 69 GLU A O 1
ATOM 564 N N . L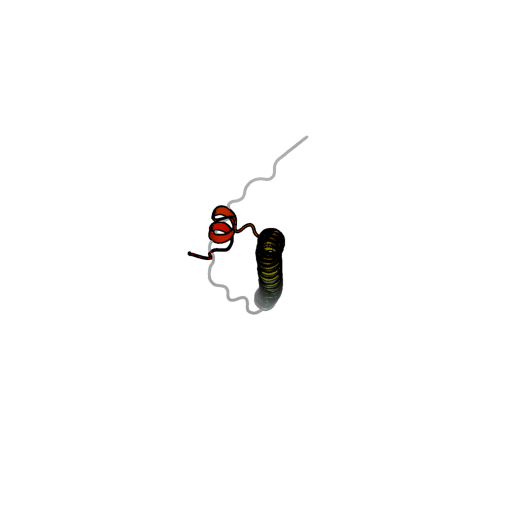EU A 1 70 ? -18.177 -0.085 14.539 1.00 94.12 70 LEU A N 1
ATOM 565 C CA . LEU A 1 70 ? -19.641 -0.129 14.588 1.00 94.12 70 LEU A CA 1
ATOM 566 C C . LEU A 1 70 ? -20.168 -1.461 15.135 1.00 94.12 70 LEU A C 1
ATOM 568 O O . LEU A 1 70 ? -21.066 -1.450 15.975 1.00 94.12 70 LEU A O 1
ATOM 572 N N . CYS A 1 71 ? -19.596 -2.593 14.718 1.00 94.81 71 CYS A N 1
ATOM 573 C CA . CYS A 1 71 ? -19.958 -3.902 15.264 1.00 94.81 71 CYS A CA 1
ATOM 574 C C . CYS A 1 71 ? -19.720 -3.977 16.779 1.00 94.81 71 CYS A C 1
ATOM 576 O O . CYS A 1 71 ? -20.573 -4.493 17.490 1.00 94.81 71 CYS A O 1
ATOM 578 N N . GLN A 1 72 ? -18.620 -3.409 17.289 1.00 95.81 72 GLN A N 1
ATOM 579 C CA . GLN A 1 72 ? -18.344 -3.393 18.733 1.00 95.81 72 GLN A CA 1
ATOM 580 C C . GLN A 1 72 ? -19.411 -2.635 19.530 1.00 95.81 72 GLN A C 1
ATOM 582 O O . GLN A 1 72 ? -19.767 -3.071 20.624 1.00 95.81 72 GLN A O 1
ATOM 587 N N . TYR A 1 73 ? -19.925 -1.520 19.000 1.00 95.00 73 TYR A N 1
ATOM 588 C CA . TYR A 1 73 ? -21.040 -0.797 19.619 1.00 95.00 73 TYR A CA 1
ATOM 589 C C . TYR A 1 73 ? -22.334 -1.616 19.575 1.00 95.00 73 TYR A C 1
ATOM 591 O O . TYR A 1 73 ? -23.006 -1.755 20.599 1.00 95.00 73 TYR A O 1
ATOM 599 N N . ILE A 1 74 ? -22.640 -2.224 18.423 1.00 93.94 74 ILE A N 1
ATOM 600 C CA . ILE A 1 74 ? -23.838 -3.058 18.245 1.00 93.94 74 ILE A CA 1
ATOM 601 C C . ILE A 1 74 ? -23.826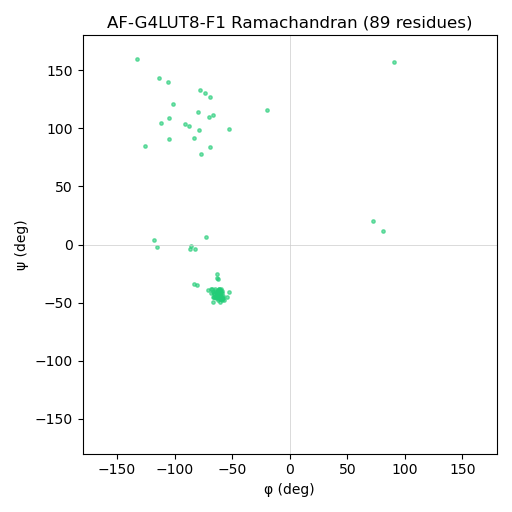 -4.249 19.212 1.00 93.94 74 ILE A C 1
ATOM 603 O O . ILE A 1 74 ? -24.847 -4.538 19.834 1.00 93.94 74 ILE A O 1
ATOM 607 N N . ASP A 1 75 ? -22.675 -4.898 19.395 1.00 95.88 75 ASP A N 1
ATOM 608 C CA . ASP A 1 75 ? -22.502 -6.008 20.339 1.00 95.88 75 ASP A CA 1
ATOM 609 C C . ASP A 1 75 ? -22.728 -5.578 21.802 1.00 95.88 75 ASP A C 1
ATOM 611 O O . ASP A 1 75 ? -23.122 -6.388 22.642 1.00 95.88 75 ASP A O 1
ATOM 615 N N . GLN A 1 76 ? -22.522 -4.294 22.114 1.00 95.75 76 GLN A N 1
ATOM 616 C CA . GLN A 1 76 ? -22.829 -3.687 23.417 1.00 95.75 76 GLN A CA 1
ATOM 617 C C . GLN A 1 76 ? -24.292 -3.220 23.530 1.00 95.75 76 GLN A C 1
ATOM 619 O O . GLN A 1 76 ? -24.701 -2.733 24.585 1.00 95.75 76 GLN A O 1
ATOM 624 N N . GLY A 1 77 ? -25.089 -3.384 22.470 1.00 94.25 77 GLY A N 1
ATOM 625 C CA . GLY A 1 77 ? -26.480 -2.941 22.396 1.00 94.25 77 GLY A CA 1
ATOM 626 C C . GLY A 1 77 ? -26.652 -1.454 22.078 1.00 94.25 77 GLY A C 1
ATOM 627 O O . GLY A 1 77 ? -27.767 -0.947 22.198 1.00 94.25 77 GLY A O 1
ATOM 628 N N . ASP A 1 78 ? -25.583 -0.760 21.677 1.00 93.00 78 ASP A N 1
ATOM 629 C CA . ASP A 1 78 ? -25.620 0.646 21.277 1.00 93.00 78 ASP A CA 1
ATOM 630 C C . ASP 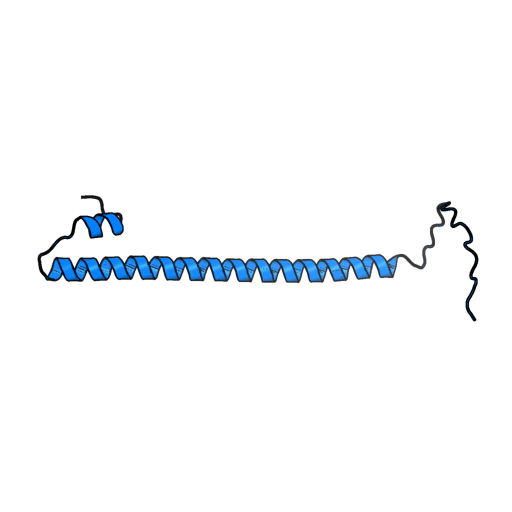A 1 78 ? -25.503 0.781 19.751 1.00 93.00 78 ASP A C 1
ATOM 632 O O . ASP A 1 78 ? -24.742 0.075 19.090 1.00 93.00 78 ASP A O 1
ATOM 636 N N . VAL A 1 79 ? -26.262 1.702 19.165 1.00 90.69 79 VAL A N 1
ATOM 637 C CA . VAL A 1 79 ? -26.257 1.951 17.718 1.00 90.69 79 VAL A CA 1
ATOM 638 C C . VAL A 1 79 ? -25.985 3.436 17.480 1.00 90.69 79 VAL A C 1
ATOM 640 O O . VAL A 1 79 ? -26.916 4.233 17.328 1.00 90.69 79 VAL A O 1
ATOM 643 N N . PRO A 1 80 ? -24.704 3.846 17.448 1.00 90.00 80 PRO A N 1
ATOM 644 C CA . PRO A 1 80 ? -24.350 5.249 17.297 1.00 90.00 80 PRO A CA 1
ATOM 645 C C . PRO A 1 80 ? -24.674 5.757 15.884 1.00 90.00 80 PRO A C 1
ATOM 647 O O . PRO A 1 80 ? -23.968 5.456 14.918 1.00 90.00 80 PRO A O 1
ATOM 650 N N . VAL A 1 81 ? -25.698 6.612 15.774 1.00 90.69 81 VAL A N 1
ATOM 651 C CA . VAL A 1 81 ? -26.141 7.250 14.511 1.00 90.69 81 VAL A CA 1
ATOM 652 C C . VAL A 1 81 ? -24.986 7.949 13.787 1.00 90.69 81 VAL A C 1
ATOM 654 O O . VAL A 1 81 ? -24.810 7.792 12.583 1.00 90.69 81 VAL A O 1
ATOM 657 N N . SER A 1 82 ? -24.116 8.642 14.528 1.00 90.31 82 SER A N 1
ATOM 658 C CA . SER A 1 82 ? -22.952 9.326 13.944 1.00 90.31 82 SER A CA 1
ATOM 659 C C . SER A 1 82 ? -21.955 8.380 13.260 1.00 90.31 82 SER A C 1
ATOM 661 O O . SER A 1 82 ? -21.257 8.779 12.326 1.00 90.31 82 SER A O 1
ATOM 663 N N . LEU A 1 83 ? -21.853 7.129 13.717 1.00 89.56 83 LEU A N 1
ATOM 664 C CA . LEU A 1 83 ? -20.956 6.141 13.126 1.00 89.56 83 LEU A CA 1
ATOM 665 C C . LEU A 1 83 ? -21.593 5.484 11.899 1.00 89.56 83 LEU A C 1
ATOM 667 O O . LEU A 1 83 ? -20.893 5.228 10.920 1.00 89.56 83 LEU A O 1
ATOM 671 N N . LEU A 1 84 ? -22.915 5.299 11.914 1.00 91.69 84 LEU A N 1
ATOM 672 C CA . LEU A 1 84 ? -23.688 4.877 10.744 1.00 91.69 84 LEU A CA 1
ATOM 673 C C . LEU A 1 84 ? -23.533 5.874 9.591 1.00 91.69 84 LEU A C 1
ATOM 675 O O . LEU A 1 84 ? -23.147 5.478 8.488 1.00 91.69 84 LEU A O 1
ATOM 679 N N . GLU A 1 85 ? -23.686 7.171 9.870 1.00 91.31 85 GLU A N 1
ATOM 680 C CA . GLU A 1 85 ? -23.458 8.240 8.890 1.00 91.31 85 GLU A CA 1
ATOM 681 C C . GLU A 1 85 ? -22.027 8.209 8.328 1.00 91.31 85 GLU A C 1
ATOM 683 O O . GLU A 1 85 ? -21.827 8.279 7.113 1.00 91.31 85 GLU A O 1
ATOM 688 N N . LYS A 1 86 ? -21.009 8.027 9.185 1.00 90.12 86 LYS A N 1
ATOM 689 C CA . LYS A 1 86 ? -19.598 7.897 8.759 1.00 90.12 86 LYS A CA 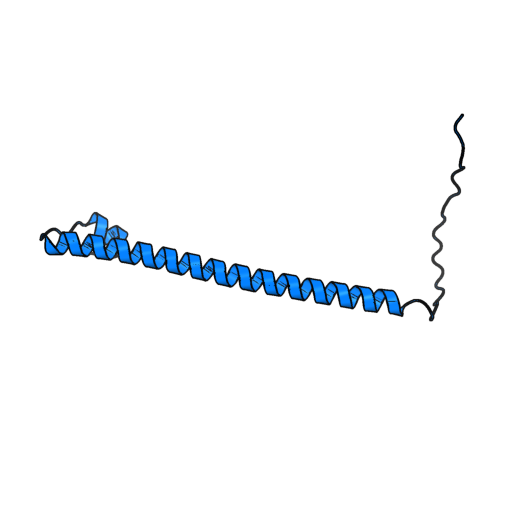1
ATOM 690 C C . LYS A 1 86 ? -19.336 6.668 7.887 1.00 90.12 86 LYS A C 1
ATOM 692 O O . LYS A 1 86 ? -18.406 6.691 7.074 1.00 90.12 86 LYS A O 1
ATOM 697 N N . CYS A 1 87 ? -20.111 5.604 8.076 1.00 91.00 87 CYS A N 1
ATOM 698 C CA . CYS A 1 87 ? -20.067 4.401 7.250 1.00 91.00 87 CYS A CA 1
ATOM 699 C C . CYS A 1 87 ? -20.888 4.544 5.956 1.00 91.00 87 CYS A C 1
ATOM 701 O O . CYS A 1 87 ? -20.852 3.643 5.121 1.00 91.00 87 CYS A O 1
ATOM 703 N N . GLY A 1 88 ? -21.598 5.663 5.759 1.00 89.50 88 GLY A N 1
ATOM 704 C CA . GLY A 1 88 ? -22.495 5.869 4.619 1.00 89.50 88 GLY A CA 1
ATOM 705 C C . GLY A 1 88 ? -23.777 5.039 4.703 1.00 89.50 88 GLY A C 1
ATOM 706 O O . GLY A 1 88 ? -24.421 4.801 3.683 1.00 89.50 88 GLY A O 1
ATOM 707 N N . ILE A 1 89 ? -24.131 4.577 5.903 1.00 88.12 89 ILE A N 1
ATOM 708 C CA . ILE A 1 89 ? -25.355 3.832 6.172 1.00 88.12 89 ILE A CA 1
ATOM 709 C C . ILE A 1 89 ? -26.414 4.867 6.548 1.00 88.12 89 ILE A C 1
ATOM 711 O O . ILE A 1 89 ? -26.389 5.419 7.646 1.00 88.12 89 ILE A O 1
ATOM 715 N N . SER A 1 90 ? -27.315 5.166 5.612 1.00 79.25 90 SER A N 1
ATOM 716 C CA . SER A 1 90 ? -28.514 5.948 5.921 1.00 79.25 90 SER A CA 1
ATOM 717 C C . SER A 1 90 ? -29.485 5.067 6.696 1.00 79.25 90 SER A C 1
ATOM 719 O O . SER A 1 90 ? -29.771 3.950 6.260 1.00 79.25 90 SER A O 1
ATOM 721 N N . VAL A 1 91 ? -29.988 5.588 7.812 1.00 65.25 91 VAL A N 1
ATOM 722 C CA . VAL A 1 91 ? -31.143 5.043 8.543 1.00 65.25 91 VAL A CA 1
ATOM 723 C C . VAL A 1 91 ? -32.402 5.778 8.109 1.00 65.25 91 VAL A C 1
ATOM 725 O O . VAL A 1 91 ? -32.272 6.970 7.744 1.00 65.25 91 VAL A O 1
#